Protein AF-A0A7S4N866-F1 (afdb_monomer_lite)

Secondary structure (DSSP, 8-state):
--SS-HHHHHHHTS---TT-TTS--TTEEE-SSSEEE--S-TT-S-HHHHHHTEEE---TTSEEEEEETTTTEEEEEE-----TTS------HHHHHHHHHHHHHHHHH-

Foldseek 3Di:
DPPDDPVVVVQQLDFPPPPCQPDDDCAAGHGNQWHQGDAPDPNGHDPVSSVQRKIWDQDLQQWIWIAGPPLGDIDTGRDADQDPVRDRDPPCVSSNVVSVCVVVVVVVSD

Organism: NCBI:txid72548

Sequence (110 aa):
YNVLSRQIVDASERDNTPFMADDYALYGDYGFGHFLMCFDSWEGFTPACKEARCHMDPGAFGFIPIIDRKHGYYVQVVAAEIGTTGSYPLSGIPEYLALAIKPHVDAIMA

Radius of gyration: 14.53 Å; chains: 1; bounding box: 40×33×37 Å

Structure (mmCIF, N/CA/C/O backbone):
data_AF-A0A7S4N866-F1
#
_entry.id   AF-A0A7S4N866-F1
#
loop_
_atom_site.group_PDB
_atom_site.id
_atom_site.type_symbol
_atom_site.label_atom_id
_atom_site.label_alt_id
_atom_site.label_comp_id
_atom_site.label_asym_id
_atom_site.label_entity_id
_atom_site.label_seq_id
_atom_site.pdbx_PDB_ins_code
_atom_site.Cartn_x
_atom_site.Cartn_y
_atom_site.Cartn_z
_atom_site.occupancy
_atom_site.B_iso_or_equiv
_atom_site.auth_seq_id
_atom_site.auth_comp_id
_atom_site.auth_asym_id
_atom_site.auth_atom_id
_atom_site.pdbx_PDB_model_num
ATOM 1 N N . TYR A 1 1 ? -11.040 2.630 17.717 1.00 73.19 1 TYR A N 1
ATOM 2 C CA . TYR A 1 1 ? -9.861 3.517 17.667 1.00 73.19 1 TYR A CA 1
ATOM 3 C C . TYR A 1 1 ? -9.369 3.677 19.092 1.00 73.19 1 TYR A C 1
ATOM 5 O O . TYR A 1 1 ? -10.037 4.345 19.868 1.00 73.19 1 TYR A O 1
ATOM 13 N N . ASN A 1 2 ? -8.293 2.968 19.451 1.00 85.38 2 ASN A N 1
ATOM 14 C CA . ASN A 1 2 ? -7.915 2.759 20.859 1.00 85.38 2 ASN A CA 1
ATOM 15 C C . ASN A 1 2 ? -6.649 3.527 21.269 1.00 85.38 2 ASN A C 1
ATOM 17 O O . ASN A 1 2 ? -6.422 3.718 22.455 1.00 85.38 2 ASN A O 1
ATOM 21 N N . VAL A 1 3 ? -5.839 3.954 20.293 1.00 93.94 3 VAL A N 1
ATOM 22 C CA . VAL A 1 3 ? -4.552 4.639 20.516 1.00 93.94 3 VAL A CA 1
ATOM 23 C C . VAL A 1 3 ? -4.564 6.037 19.897 1.00 93.94 3 VAL A C 1
ATOM 25 O O . VAL A 1 3 ? -4.282 7.015 20.577 1.00 93.94 3 VAL A O 1
ATOM 28 N N . LEU A 1 4 ? -4.946 6.145 18.622 1.00 94.62 4 LEU A N 1
ATOM 29 C CA . LEU A 1 4 ? -5.134 7.419 17.922 1.00 94.62 4 LEU A CA 1
ATOM 30 C C . LEU A 1 4 ? -6.618 7.679 17.685 1.00 94.62 4 LEU A C 1
ATOM 32 O O . LEU A 1 4 ? -7.397 6.735 17.532 1.00 94.62 4 LEU A O 1
ATOM 36 N N . SER A 1 5 ? -7.011 8.953 17.634 1.00 96.62 5 SER A N 1
ATOM 37 C CA . SER A 1 5 ? -8.384 9.323 17.292 1.00 96.62 5 SER A CA 1
ATOM 38 C C . SER A 1 5 ? -8.694 8.942 15.845 1.00 96.62 5 SER A C 1
ATOM 40 O O . SER A 1 5 ? -7.815 8.932 14.980 1.00 96.62 5 SER A O 1
ATOM 42 N N . ARG A 1 6 ? -9.974 8.684 15.562 1.00 94.00 6 ARG A N 1
ATOM 43 C CA . ARG A 1 6 ? -10.445 8.445 14.193 1.00 94.00 6 ARG A CA 1
ATOM 44 C C . ARG A 1 6 ? -10.008 9.552 13.239 1.00 94.00 6 ARG A C 1
ATOM 46 O O . ARG A 1 6 ? -9.539 9.265 12.152 1.00 94.00 6 ARG A O 1
ATOM 53 N N . GLN A 1 7 ? -10.121 10.805 13.675 1.00 96.12 7 GLN A N 1
ATOM 54 C CA . GLN A 1 7 ? -9.757 11.965 12.871 1.00 96.12 7 GLN A CA 1
ATOM 55 C C . GLN A 1 7 ? -8.279 11.960 12.463 1.00 96.12 7 GLN A C 1
ATOM 57 O O . GLN A 1 7 ? -7.980 12.340 11.338 1.00 96.12 7 GLN A O 1
ATOM 62 N N . ILE A 1 8 ? -7.370 11.541 13.351 1.00 95.38 8 ILE A N 1
ATOM 63 C CA . ILE A 1 8 ? -5.935 11.470 13.042 1.00 95.38 8 ILE A CA 1
ATOM 64 C C . ILE A 1 8 ? -5.669 10.371 12.014 1.00 95.38 8 ILE A C 1
ATOM 66 O O . ILE A 1 8 ? -4.993 10.626 11.024 1.00 95.38 8 ILE A O 1
ATOM 70 N N . VAL A 1 9 ? -6.237 9.181 12.215 1.00 93.31 9 VAL A N 1
ATOM 71 C CA . VAL A 1 9 ? -6.042 8.055 11.288 1.00 93.31 9 VAL A CA 1
ATOM 72 C C . VAL A 1 9 ? -6.641 8.369 9.914 1.00 93.31 9 VAL A C 1
ATOM 74 O O . VAL A 1 9 ? -5.970 8.257 8.894 1.00 93.31 9 VAL A O 1
ATOM 77 N N . ASP A 1 10 ? -7.877 8.864 9.882 1.00 92.88 10 ASP A N 1
ATOM 78 C CA . ASP A 1 10 ? -8.554 9.232 8.637 1.00 92.88 10 ASP A CA 1
ATOM 79 C C . ASP A 1 10 ? -7.851 10.423 7.937 1.00 92.88 10 ASP A C 1
ATOM 81 O O . ASP A 1 10 ? -8.028 10.631 6.738 1.00 92.88 10 ASP A O 1
ATOM 85 N N . ALA A 1 11 ? -7.059 11.229 8.661 1.00 93.44 11 ALA A N 1
ATOM 86 C CA . ALA A 1 11 ? -6.207 12.264 8.076 1.00 93.44 11 ALA A CA 1
ATOM 87 C C . ALA A 1 11 ? -4.888 11.701 7.528 1.00 93.44 11 ALA A C 1
ATOM 89 O O . ALA A 1 11 ? -4.460 12.147 6.465 1.00 93.44 11 ALA A O 1
ATOM 90 N N . SER A 1 12 ? -4.271 10.724 8.204 1.00 92.62 12 SER A N 1
ATOM 91 C CA . SER A 1 12 ? -3.045 10.080 7.717 1.00 92.62 12 SER A CA 1
ATOM 92 C C . SER A 1 12 ? -3.257 9.292 6.427 1.00 92.62 12 SER A C 1
ATOM 94 O O . SER A 1 12 ? -2.329 9.155 5.647 1.00 92.62 12 SER A O 1
ATOM 96 N N . GLU A 1 13 ? -4.472 8.807 6.182 1.00 91.81 13 GLU A N 1
ATOM 97 C CA . GLU A 1 13 ? -4.819 7.995 5.006 1.00 91.81 13 GLU A CA 1
ATOM 98 C C . GLU A 1 13 ? -5.309 8.828 3.813 1.00 91.81 13 GLU A C 1
ATOM 100 O O . GLU A 1 13 ? -5.801 8.290 2.822 1.00 91.81 13 GLU A O 1
ATOM 105 N N . ARG A 1 14 ? -5.235 10.158 3.906 1.00 90.62 14 ARG A N 1
ATOM 106 C CA . ARG A 1 14 ? -5.523 11.017 2.758 1.00 90.62 14 ARG A CA 1
ATOM 107 C C . ARG A 1 14 ? -4.377 10.915 1.771 1.00 90.62 14 ARG A C 1
ATOM 109 O O . ARG A 1 14 ? -3.221 10.994 2.173 1.00 90.62 14 ARG A O 1
ATOM 116 N N . ASP A 1 15 ? -4.726 10.811 0.500 1.00 88.31 15 ASP A N 1
ATOM 117 C CA . ASP A 1 15 ? -3.782 10.996 -0.591 1.00 88.31 15 ASP A CA 1
ATOM 118 C C . ASP A 1 15 ? -3.150 12.399 -0.483 1.00 88.31 15 ASP 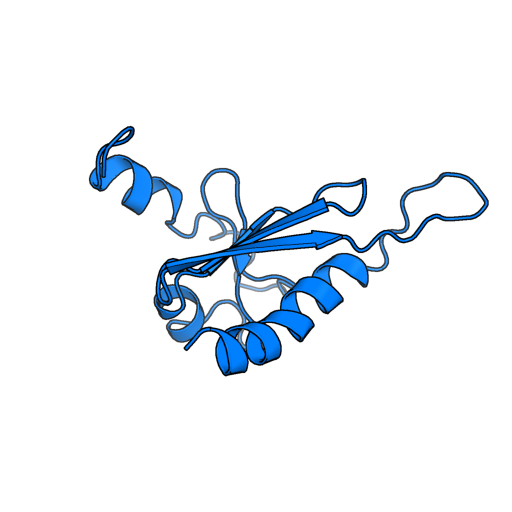A C 1
ATOM 120 O O . ASP A 1 15 ? -3.846 13.419 -0.415 1.00 88.31 15 ASP A O 1
ATOM 124 N N . ASN A 1 16 ? -1.824 12.411 -0.361 1.00 85.88 16 ASN A N 1
ATOM 125 C CA . ASN A 1 16 ? -0.957 13.583 -0.314 1.00 85.88 16 ASN A CA 1
ATOM 126 C C . ASN A 1 16 ? 0.080 13.542 -1.453 1.00 85.88 16 ASN A C 1
ATOM 128 O O . ASN A 1 16 ? 1.141 14.161 -1.350 1.00 85.88 16 ASN A O 1
ATOM 132 N N . THR A 1 17 ? -0.248 12.871 -2.560 1.00 77.25 17 THR A N 1
ATOM 133 C CA . THR A 1 17 ? 0.519 12.823 -3.815 1.00 77.25 17 THR A CA 1
ATOM 134 C C . THR A 1 17 ? -0.076 13.673 -4.952 1.00 77.25 17 THR A C 1
ATOM 136 O O . THR A 1 17 ? -0.016 13.267 -6.110 1.00 77.25 17 THR A O 1
ATOM 139 N N . PRO A 1 18 ? -0.551 14.919 -4.722 1.00 60.62 18 PRO A N 1
ATOM 140 C CA . PRO A 1 18 ? -1.136 15.736 -5.791 1.00 60.62 18 PRO A CA 1
ATOM 141 C C . PRO A 1 18 ? -0.120 16.177 -6.865 1.00 60.62 18 PRO A C 1
ATOM 143 O O . PRO A 1 18 ? -0.500 16.838 -7.826 1.00 60.62 18 PRO A O 1
ATOM 146 N N . PHE A 1 19 ? 1.168 15.859 -6.700 1.00 56.69 19 PHE A N 1
ATOM 147 C CA . PHE A 1 19 ? 2.262 16.263 -7.590 1.00 56.69 19 PHE A CA 1
ATOM 148 C C . PHE A 1 19 ? 2.624 15.205 -8.645 1.00 56.69 19 PHE A C 1
ATOM 150 O O . PHE A 1 19 ? 3.449 15.497 -9.503 1.00 56.69 19 PHE A O 1
ATOM 157 N N . MET A 1 20 ? 2.048 13.997 -8.572 1.00 59.78 20 MET A N 1
ATOM 158 C CA . MET A 1 20 ? 2.308 12.893 -9.514 1.00 59.78 20 MET A CA 1
ATOM 159 C C . MET A 1 20 ? 1.074 12.525 -10.353 1.00 59.78 20 MET A C 1
ATOM 161 O O . MET A 1 20 ? 1.010 11.434 -10.901 1.00 59.78 20 MET A O 1
ATOM 165 N N . ALA A 1 21 ? 0.095 13.429 -10.477 1.00 57.56 21 ALA A N 1
ATOM 166 C CA . ALA A 1 21 ? -1.155 13.164 -11.199 1.00 57.56 21 ALA A CA 1
ATOM 167 C C . ALA A 1 21 ? -0.963 12.833 -12.695 1.00 57.56 21 ALA A C 1
ATOM 169 O O . ALA A 1 21 ? -1.823 12.184 -13.285 1.00 57.56 21 ALA A O 1
ATOM 170 N N . ASP A 1 22 ? 0.153 13.269 -13.288 1.00 56.22 22 ASP A N 1
ATOM 171 C CA . ASP A 1 22 ? 0.480 13.056 -14.703 1.00 56.22 22 ASP A CA 1
ATOM 172 C C . ASP A 1 22 ? 1.404 11.841 -14.942 1.00 56.22 22 ASP A C 1
ATOM 174 O O . ASP A 1 22 ? 1.645 11.484 -16.096 1.00 56.22 22 ASP A O 1
ATOM 178 N N . ASP A 1 23 ? 1.913 11.199 -13.881 1.00 55.12 23 ASP A N 1
ATOM 179 C CA . ASP A 1 23 ? 2.899 10.117 -13.964 1.00 55.12 23 ASP A CA 1
ATOM 180 C C . ASP A 1 23 ? 2.367 8.788 -13.407 1.00 55.12 23 ASP A C 1
ATOM 182 O O . ASP A 1 23 ? 1.548 8.719 -12.492 1.00 55.12 23 ASP A O 1
ATOM 186 N N . TYR A 1 24 ? 2.873 7.691 -13.969 1.00 54.22 24 TYR A N 1
ATOM 187 C CA . TYR A 1 24 ? 2.544 6.336 -13.541 1.00 54.22 24 TYR A CA 1
ATOM 188 C C . TYR A 1 24 ? 3.060 6.056 -12.120 1.00 54.22 24 TYR A C 1
ATOM 190 O O . TYR A 1 24 ? 4.267 5.958 -11.891 1.00 54.22 24 TYR A O 1
ATOM 198 N N . ALA A 1 25 ? 2.144 5.854 -11.171 1.00 61.91 25 ALA A N 1
ATOM 199 C CA . ALA A 1 25 ? 2.465 5.384 -9.829 1.00 61.91 25 ALA A CA 1
ATOM 200 C C . ALA A 1 25 ? 2.321 3.853 -9.761 1.00 61.91 25 ALA A C 1
ATOM 202 O O . ALA A 1 25 ? 1.225 3.327 -9.577 1.00 61.91 25 ALA A O 1
ATOM 203 N N . LEU A 1 26 ? 3.444 3.135 -9.886 1.00 60.19 26 LEU A N 1
ATOM 204 C CA . LEU A 1 26 ? 3.530 1.660 -9.910 1.00 60.19 26 LEU A CA 1
ATOM 205 C C . LEU A 1 26 ? 2.841 0.971 -8.706 1.00 60.19 26 LEU A C 1
ATOM 207 O O . LEU A 1 26 ? 2.484 -0.201 -8.785 1.00 60.19 26 LEU A O 1
ATOM 211 N N . TYR A 1 27 ? 2.641 1.697 -7.602 1.00 71.81 27 TYR A N 1
ATOM 212 C CA . TYR A 1 27 ? 2.225 1.168 -6.299 1.00 71.81 27 TYR A CA 1
ATOM 213 C C . TYR A 1 27 ? 0.965 1.822 -5.710 1.00 71.81 27 TYR A C 1
ATOM 215 O O . TYR A 1 27 ? 0.474 1.391 -4.663 1.00 71.81 27 TYR A O 1
ATOM 223 N N . GLY A 1 28 ? 0.438 2.843 -6.388 1.00 80.44 28 GLY A N 1
ATOM 224 C CA . GLY A 1 28 ? -0.571 3.758 -5.863 1.00 80.44 28 GLY A CA 1
ATOM 225 C C . GLY A 1 28 ? 0.022 5.022 -5.238 1.00 80.44 28 GLY A C 1
ATOM 226 O O . GLY A 1 28 ? 1.190 5.354 -5.444 1.00 80.44 28 GLY A O 1
ATOM 227 N N . ASP A 1 29 ? -0.818 5.722 -4.485 1.00 88.06 29 ASP A N 1
ATOM 228 C CA . ASP A 1 29 ? -0.546 7.059 -3.957 1.00 88.06 29 ASP A CA 1
ATOM 229 C C . ASP A 1 29 ? 0.143 7.014 -2.592 1.00 88.06 29 ASP A C 1
ATOM 231 O O . ASP A 1 29 ? 0.368 5.947 -2.018 1.00 88.06 29 ASP A O 1
ATOM 235 N N . TYR A 1 30 ? 0.490 8.176 -2.043 1.00 88.19 30 TYR A N 1
ATOM 236 C CA . TYR A 1 30 ? 1.150 8.273 -0.744 1.00 88.19 30 TYR A CA 1
ATOM 237 C C . TYR A 1 30 ? 0.309 9.056 0.263 1.00 88.19 30 TYR A C 1
ATOM 239 O O . TYR A 1 30 ? -0.137 10.175 0.008 1.00 88.19 30 TYR A O 1
ATOM 247 N N . GLY A 1 31 ? 0.113 8.460 1.437 1.00 91.19 31 GLY A N 1
ATOM 248 C CA . GLY A 1 31 ? -0.475 9.111 2.599 1.00 91.19 31 GLY A CA 1
ATOM 249 C C . GLY A 1 31 ? 0.583 9.716 3.519 1.00 91.19 31 GLY A C 1
ATOM 250 O O . GLY A 1 31 ? 1.700 10.044 3.126 1.00 91.19 31 GLY A O 1
ATOM 251 N N . PHE A 1 32 ? 0.254 9.851 4.798 1.00 92.75 32 PHE A N 1
ATOM 252 C CA . PHE A 1 32 ? 1.234 10.212 5.816 1.00 92.75 32 PHE A CA 1
ATOM 253 C C . PHE A 1 32 ? 2.038 8.970 6.228 1.00 92.75 32 PHE A C 1
ATOM 255 O O . PHE A 1 32 ? 1.621 8.209 7.105 1.00 92.75 32 PHE A O 1
ATOM 262 N N . GLY A 1 33 ? 3.188 8.773 5.577 1.00 90.19 33 GLY A N 1
ATOM 263 C CA . GLY A 1 33 ? 4.173 7.745 5.935 1.00 90.19 33 GLY A CA 1
ATOM 264 C C . GLY A 1 33 ? 3.795 6.317 5.536 1.00 90.19 33 GLY A C 1
ATOM 265 O O . GLY A 1 33 ? 4.223 5.385 6.203 1.00 90.19 33 GLY A O 1
ATOM 266 N N . HIS A 1 34 ? 2.949 6.144 4.520 1.00 91.81 34 HIS A N 1
ATOM 267 C CA . HIS A 1 34 ? 2.599 4.840 3.953 1.00 91.81 34 HIS A CA 1
ATOM 268 C C . HIS A 1 34 ? 2.018 5.012 2.546 1.00 91.81 34 HIS A C 1
ATOM 270 O O . HIS A 1 34 ? 1.422 6.049 2.241 1.00 91.81 34 HIS A O 1
ATOM 276 N N . PHE A 1 35 ? 2.134 3.981 1.712 1.00 90.69 35 PHE A N 1
ATOM 277 C CA . PHE A 1 35 ? 1.479 3.936 0.409 1.00 90.69 35 PHE A CA 1
ATOM 278 C C . PHE A 1 35 ? 0.004 3.568 0.555 1.00 90.69 35 PHE A C 1
ATOM 280 O O . PHE A 1 35 ? -0.360 2.663 1.311 1.00 90.69 35 PHE A O 1
ATOM 287 N N . LEU A 1 36 ? -0.837 4.263 -0.201 1.00 90.88 36 LEU A N 1
ATOM 288 C CA . LEU A 1 36 ? -2.221 3.912 -0.470 1.00 90.88 36 LEU A CA 1
ATOM 289 C C . LEU A 1 36 ? -2.221 2.964 -1.662 1.00 90.88 36 LEU A C 1
ATOM 291 O O . LEU A 1 36 ? -2.026 3.360 -2.809 1.00 90.88 36 LEU A O 1
ATOM 295 N N . MET A 1 37 ? -2.405 1.687 -1.367 1.00 89.00 37 MET A N 1
ATOM 296 C CA . MET A 1 37 ? -2.186 0.622 -2.324 1.00 89.00 37 MET A CA 1
ATOM 297 C C . MET A 1 37 ? -3.275 0.625 -3.400 1.00 89.00 37 MET A C 1
ATOM 299 O O . MET A 1 37 ? -4.471 0.625 -3.097 1.00 89.00 37 MET A O 1
ATOM 303 N N . CYS A 1 38 ? -2.858 0.585 -4.662 1.00 81.81 38 CYS A N 1
ATOM 304 C CA . CYS A 1 38 ? -3.750 0.513 -5.813 1.00 81.81 38 CYS A CA 1
ATOM 305 C C . CYS A 1 38 ? -3.232 -0.562 -6.765 1.00 81.81 38 CYS A C 1
ATOM 307 O O . CYS A 1 38 ? -2.082 -0.514 -7.194 1.00 81.81 38 CYS A O 1
ATOM 309 N N . PHE A 1 39 ? -4.057 -1.570 -7.044 1.00 69.31 39 PHE A N 1
ATOM 310 C CA . PHE A 1 39 ? -3.660 -2.676 -7.907 1.00 69.31 39 PHE A CA 1
ATOM 311 C C . PHE A 1 39 ? -3.790 -2.273 -9.376 1.00 69.31 39 PHE A C 1
ATOM 313 O O . PHE A 1 39 ? -4.885 -1.905 -9.794 1.00 69.31 39 PHE A O 1
ATOM 320 N N . ASP A 1 40 ? -2.687 -2.378 -10.123 1.00 59.62 40 ASP A N 1
ATOM 321 C CA . ASP A 1 40 ? -2.630 -2.387 -11.595 1.00 59.62 40 ASP A CA 1
ATOM 322 C C . ASP A 1 40 ? -3.574 -1.390 -12.287 1.00 59.62 40 ASP A C 1
ATOM 324 O O . ASP A 1 40 ? -4.339 -1.720 -13.196 1.00 59.62 40 ASP A O 1
ATOM 328 N N . SER A 1 41 ? -3.559 -0.146 -11.818 1.00 56.09 41 SER A N 1
ATOM 329 C CA . SER A 1 41 ? -4.349 0.901 -12.439 1.00 56.09 41 SER A CA 1
ATOM 330 C C . SER A 1 41 ? -3.489 1.659 -13.439 1.00 56.09 41 SER A C 1
ATOM 332 O O . SER A 1 41 ? -2.741 2.571 -13.088 1.00 56.09 41 SER A O 1
ATOM 334 N N . TRP A 1 42 ? -3.632 1.312 -14.717 1.00 62.59 42 TRP A N 1
ATOM 335 C CA . TRP A 1 42 ? -3.165 2.156 -15.823 1.00 62.59 42 TRP A CA 1
ATOM 336 C C . TRP A 1 42 ? -3.839 3.545 -15.819 1.00 62.59 42 TRP A C 1
ATOM 338 O O . TRP A 1 42 ? -3.354 4.462 -16.476 1.00 62.59 42 TRP A O 1
ATOM 348 N N . GLU A 1 43 ? -4.929 3.704 -15.060 1.00 68.56 43 GLU A N 1
ATOM 349 C CA . GLU A 1 43 ? -5.675 4.948 -14.840 1.00 68.56 43 GLU A CA 1
ATOM 350 C C . GLU A 1 43 ? -5.155 5.764 -13.635 1.00 68.56 43 GLU A C 1
ATOM 352 O O . GLU A 1 43 ? -5.752 6.781 -13.284 1.00 68.56 43 GLU A O 1
ATOM 357 N N . GLY A 1 44 ? -4.076 5.330 -12.968 1.00 73.94 44 GLY A N 1
ATOM 358 C CA . GLY A 1 44 ? -3.573 5.967 -11.744 1.00 73.94 44 GLY A CA 1
ATOM 359 C C . GLY A 1 44 ? -4.427 5.657 -10.507 1.00 73.94 44 GLY A C 1
ATOM 360 O O . GLY A 1 44 ? -5.166 4.675 -10.472 1.00 73.94 44 GLY A O 1
ATOM 361 N N . PHE A 1 45 ? -4.342 6.447 -9.440 1.00 80.69 45 PHE A N 1
ATOM 362 C CA . PHE A 1 45 ? -5.078 6.147 -8.208 1.00 80.69 45 PHE A CA 1
ATOM 363 C C . PHE A 1 45 ? -6.586 6.421 -8.342 1.00 80.69 45 PHE A C 1
ATOM 365 O O . PHE A 1 45 ? -7.057 7.559 -8.326 1.00 80.69 45 PHE A O 1
ATOM 372 N N . THR A 1 46 ? -7.377 5.355 -8.470 1.00 82.12 46 THR A N 1
ATOM 373 C CA . THR A 1 46 ? -8.822 5.461 -8.723 1.00 82.12 46 THR A CA 1
ATOM 374 C C . THR A 1 46 ? -9.645 5.588 -7.433 1.00 82.12 46 THR A C 1
ATOM 376 O O . THR A 1 46 ? -9.194 5.218 -6.340 1.00 82.12 46 THR A O 1
ATOM 379 N N . PRO A 1 47 ? -10.923 6.012 -7.525 1.00 85.44 47 PRO A N 1
ATOM 380 C CA . PRO A 1 47 ? -11.852 5.936 -6.398 1.00 85.44 47 PRO A CA 1
ATOM 381 C C . PRO A 1 47 ? -11.977 4.529 -5.792 1.00 85.44 47 PRO A C 1
ATOM 383 O O . PRO A 1 47 ? -12.154 4.410 -4.579 1.00 85.44 47 PRO A O 1
ATOM 386 N N . ALA A 1 48 ? -11.837 3.473 -6.603 1.00 85.50 48 ALA A N 1
ATOM 387 C CA . ALA A 1 48 ? -11.860 2.092 -6.126 1.00 85.50 48 ALA A CA 1
ATOM 388 C C . ALA A 1 48 ? -10.657 1.781 -5.221 1.00 85.50 48 ALA A C 1
ATOM 390 O O . ALA A 1 48 ? -10.815 1.113 -4.201 1.00 85.50 48 ALA A O 1
ATOM 391 N N . CYS A 1 49 ? -9.478 2.326 -5.532 1.00 85.50 49 CYS A N 1
ATOM 392 C CA . CYS A 1 49 ? -8.288 2.186 -4.691 1.00 85.50 49 CYS A CA 1
ATOM 393 C C . CYS A 1 49 ? -8.461 2.890 -3.341 1.00 85.50 49 CYS A C 1
ATOM 395 O O . CYS A 1 49 ? -8.186 2.314 -2.287 1.00 85.50 49 CYS A O 1
ATOM 397 N N . LYS A 1 50 ? -9.058 4.086 -3.342 1.00 87.56 50 LYS A N 1
ATOM 398 C CA . LYS A 1 50 ? -9.438 4.776 -2.102 1.00 87.56 50 LYS A CA 1
ATOM 399 C C . LYS A 1 50 ? -10.450 3.981 -1.270 1.00 87.56 50 LYS A C 1
ATOM 401 O O . LYS A 1 50 ? -10.366 3.955 -0.042 1.00 87.56 50 LYS A O 1
ATOM 406 N N . GLU A 1 51 ? -11.424 3.348 -1.919 1.00 89.38 51 GLU A N 1
ATOM 407 C CA . GLU A 1 51 ? -12.432 2.525 -1.246 1.00 89.38 51 GLU A CA 1
ATOM 408 C C . GLU A 1 51 ? -11.859 1.206 -0.709 1.00 89.38 51 GLU A C 1
ATOM 410 O O . GLU A 1 51 ? -12.317 0.717 0.327 1.00 89.38 51 GLU A O 1
ATOM 415 N N . ALA A 1 52 ? -10.842 0.648 -1.370 1.00 88.88 52 ALA A N 1
ATOM 416 C CA . ALA A 1 52 ? -10.178 -0.575 -0.937 1.00 88.88 52 ALA A CA 1
ATOM 417 C C . ALA A 1 52 ? -9.525 -0.429 0.446 1.00 88.88 52 ALA A C 1
ATOM 419 O O . ALA A 1 52 ? -9.440 -1.419 1.167 1.00 88.88 52 ALA A O 1
ATOM 420 N N . ARG A 1 53 ? -9.119 0.793 0.840 1.00 92.00 53 ARG A N 1
ATOM 421 C CA . ARG A 1 53 ? -8.482 1.094 2.141 1.00 92.00 53 ARG A CA 1
ATOM 422 C C . ARG A 1 53 ? -7.366 0.104 2.473 1.00 92.00 53 ARG A C 1
ATOM 424 O O . ARG A 1 53 ? -7.308 -0.467 3.569 1.00 92.00 53 ARG A O 1
ATOM 431 N N . CYS A 1 54 ? -6.533 -0.136 1.470 1.00 93.06 54 CYS A N 1
ATOM 432 C CA . CYS A 1 54 ? -5.374 -0.985 1.595 1.00 93.06 54 CYS A CA 1
ATOM 433 C C . CYS A 1 54 ? -4.118 -0.121 1.611 1.00 93.06 54 CYS A C 1
ATOM 435 O O . CYS A 1 54 ? -3.985 0.820 0.831 1.00 93.06 54 CYS A O 1
ATOM 437 N N . HIS A 1 55 ? -3.227 -0.429 2.541 1.00 94.19 55 HIS A N 1
ATOM 438 C CA . HIS A 1 55 ? -2.037 0.350 2.835 1.00 94.19 55 HIS A CA 1
ATOM 439 C C . HIS A 1 55 ? -0.835 -0.579 2.783 1.00 94.19 55 HIS A C 1
ATOM 441 O O . HIS A 1 55 ? -0.929 -1.709 3.267 1.00 94.19 55 HIS A O 1
ATOM 447 N N . MET A 1 56 ? 0.288 -0.107 2.253 1.00 93.00 56 MET A N 1
ATOM 448 C CA . MET A 1 56 ? 1.548 -0.845 2.307 1.00 93.00 56 MET A CA 1
ATOM 449 C C . MET A 1 56 ? 2.744 0.076 2.525 1.00 93.00 56 MET A C 1
ATOM 451 O O . MET A 1 56 ? 2.652 1.277 2.283 1.00 93.00 56 MET A O 1
ATOM 455 N N . ASP A 1 57 ? 3.863 -0.475 2.984 1.00 92.12 57 ASP A N 1
ATOM 456 C CA . ASP A 1 57 ? 5.097 0.296 3.167 1.00 92.12 57 ASP A CA 1
ATOM 457 C C . ASP A 1 57 ? 6.335 -0.555 2.841 1.00 92.12 57 ASP A C 1
ATOM 459 O O . ASP A 1 57 ? 6.865 -1.238 3.718 1.00 92.12 57 ASP A O 1
ATOM 463 N N . PRO A 1 58 ? 6.766 -0.617 1.569 1.00 88.44 58 PRO A N 1
ATOM 464 C CA . PRO A 1 58 ? 7.888 -1.449 1.176 1.00 88.44 58 PRO A CA 1
ATOM 465 C C . PRO A 1 58 ? 9.209 -0.914 1.732 1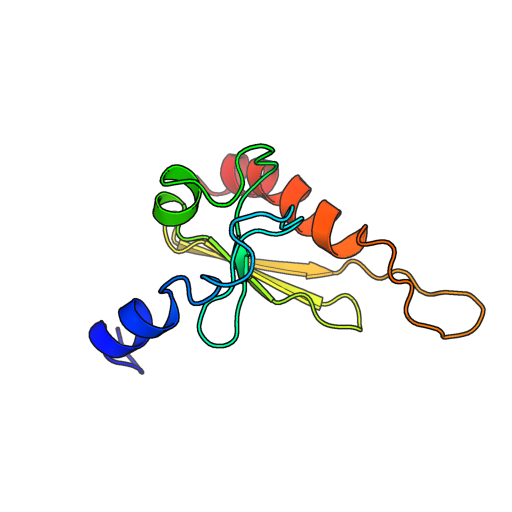.00 88.44 58 PRO A C 1
ATOM 467 O O . PRO A 1 58 ? 9.645 0.195 1.428 1.00 88.44 58 PRO A O 1
ATOM 470 N N . GLY A 1 59 ? 9.873 -1.733 2.545 1.00 86.38 59 GLY A N 1
ATOM 471 C CA . GLY A 1 59 ? 11.193 -1.433 3.082 1.00 86.38 59 GLY A CA 1
ATOM 472 C C . GLY A 1 59 ? 12.324 -1.917 2.175 1.00 86.38 59 GLY A C 1
ATOM 473 O O . GLY A 1 59 ? 12.246 -2.990 1.578 1.00 86.38 59 GLY A O 1
ATOM 474 N N . ALA A 1 60 ? 13.452 -1.200 2.199 1.00 82.00 60 ALA A N 1
ATOM 475 C CA . ALA A 1 60 ? 14.667 -1.493 1.422 1.00 82.00 60 ALA A CA 1
ATOM 476 C C . ALA A 1 60 ? 15.325 -2.868 1.693 1.00 82.00 60 ALA A C 1
ATOM 478 O O . ALA A 1 60 ? 16.337 -3.213 1.091 1.00 82.00 60 ALA A O 1
ATOM 479 N N . PHE A 1 61 ? 14.789 -3.661 2.619 1.00 84.38 61 PHE A N 1
ATOM 480 C CA . PHE A 1 61 ? 15.274 -5.008 2.928 1.00 84.38 61 PHE A CA 1
ATOM 481 C C . PHE A 1 61 ? 14.213 -6.086 2.677 1.00 84.38 61 PHE A C 1
ATOM 483 O O . PHE A 1 61 ? 14.327 -7.197 3.188 1.00 84.38 61 PHE A O 1
ATOM 490 N N . GLY A 1 62 ? 13.179 -5.762 1.895 1.00 86.75 62 GLY A N 1
ATOM 491 C CA . GLY A 1 62 ? 12.180 -6.720 1.429 1.00 86.75 62 GLY A CA 1
ATOM 492 C C . GLY A 1 62 ? 11.057 -7.031 2.414 1.00 86.75 62 GLY A C 1
ATOM 493 O O . GLY A 1 62 ? 10.279 -7.955 2.187 1.00 86.75 62 GLY A O 1
ATOM 494 N N . PHE A 1 63 ? 10.956 -6.274 3.507 1.00 91.69 63 PHE A N 1
ATOM 495 C CA . PHE A 1 63 ? 9.816 -6.335 4.416 1.00 91.69 63 PHE A CA 1
ATOM 496 C C . PHE A 1 63 ? 8.761 -5.341 3.946 1.00 91.69 63 PHE A C 1
ATOM 498 O O . PHE A 1 63 ? 8.992 -4.136 3.970 1.00 91.69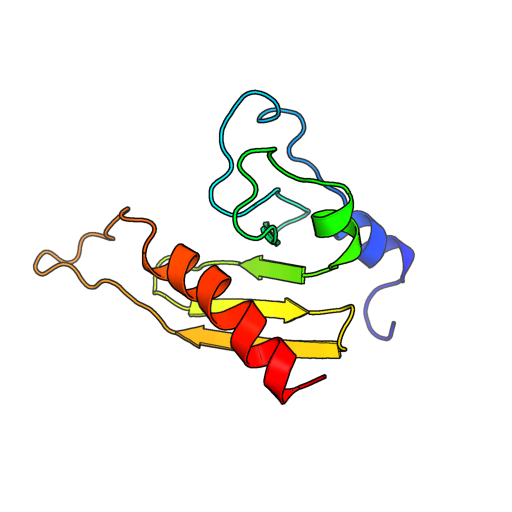 63 PHE A O 1
ATOM 505 N N . ILE A 1 64 ? 7.611 -5.859 3.530 1.00 93.69 64 ILE A N 1
ATOM 506 C CA . ILE A 1 64 ? 6.497 -5.083 2.994 1.00 93.69 64 ILE A CA 1
ATOM 507 C C . ILE A 1 64 ? 5.245 -5.392 3.836 1.00 93.69 64 ILE A C 1
ATOM 509 O O . ILE A 1 64 ? 4.520 -6.350 3.542 1.00 93.69 64 ILE A O 1
ATOM 513 N N . PRO A 1 65 ? 5.023 -4.682 4.959 1.00 96.19 65 PRO A N 1
ATOM 514 C CA . PRO A 1 65 ? 3.759 -4.732 5.683 1.00 96.19 65 PRO A CA 1
ATOM 515 C C . PRO A 1 65 ? 2.608 -4.266 4.792 1.00 96.19 65 PRO A C 1
ATOM 517 O O . PRO A 1 65 ? 2.720 -3.256 4.100 1.00 96.19 65 PRO A O 1
ATOM 520 N N . ILE A 1 66 ? 1.489 -4.982 4.860 1.00 95.06 66 ILE A N 1
ATOM 521 C CA . ILE A 1 66 ? 0.227 -4.649 4.207 1.00 95.06 66 ILE A CA 1
ATOM 522 C C . ILE A 1 66 ? -0.873 -4.657 5.264 1.00 95.06 66 ILE A C 1
ATOM 524 O O . ILE A 1 66 ? -1.030 -5.624 6.012 1.00 95.06 66 ILE A O 1
ATOM 528 N N . ILE A 1 67 ? -1.661 -3.588 5.305 1.00 95.44 67 ILE A N 1
ATOM 529 C CA . ILE A 1 67 ? -2.871 -3.490 6.120 1.00 95.44 67 ILE A CA 1
ATOM 530 C C . ILE A 1 67 ? -4.057 -3.362 5.175 1.00 95.44 67 ILE A C 1
ATOM 532 O O . ILE A 1 67 ? -4.133 -2.417 4.392 1.00 95.44 67 ILE A O 1
ATOM 536 N N . ASP A 1 68 ? -5.014 -4.278 5.282 1.00 94.31 68 ASP A N 1
ATOM 537 C CA . ASP A 1 68 ? -6.325 -4.125 4.662 1.00 94.31 68 ASP A CA 1
ATOM 538 C C . ASP A 1 68 ? -7.345 -3.762 5.741 1.00 94.31 68 ASP A C 1
ATOM 540 O O . ASP A 1 68 ? -7.741 -4.586 6.571 1.00 94.31 68 ASP A O 1
ATOM 544 N N . ARG A 1 69 ? -7.787 -2.504 5.732 1.00 92.31 69 ARG A N 1
ATOM 545 C CA . ARG A 1 69 ? -8.776 -2.017 6.697 1.00 92.31 69 ARG A CA 1
ATOM 546 C C . ARG A 1 69 ? -10.210 -2.367 6.317 1.00 92.31 69 ARG A C 1
ATOM 548 O O . ARG A 1 69 ? -11.079 -2.297 7.187 1.00 92.31 69 ARG A O 1
ATOM 555 N N . LYS A 1 70 ? -10.476 -2.680 5.048 1.00 91.88 70 LYS A N 1
ATOM 556 C CA . LYS A 1 70 ? -11.802 -3.069 4.558 1.00 91.88 70 LYS A CA 1
ATOM 557 C C . LYS A 1 70 ? -12.142 -4.487 5.012 1.00 91.88 70 LYS A C 1
ATOM 559 O O . LYS A 1 70 ? -13.239 -4.702 5.517 1.00 91.88 70 LYS A O 1
ATOM 564 N N . HIS A 1 71 ? -11.189 -5.406 4.896 1.00 92.38 71 HIS A N 1
ATOM 565 C CA . HIS A 1 71 ? -11.322 -6.808 5.294 1.00 92.38 71 HIS A CA 1
ATOM 566 C C . HIS A 1 71 ? -10.774 -7.093 6.702 1.00 92.38 71 HIS A C 1
ATOM 568 O O . HIS A 1 71 ? -11.079 -8.127 7.285 1.00 92.38 71 HIS A O 1
ATOM 574 N N . GLY A 1 72 ? -10.022 -6.162 7.297 1.00 94.06 72 GLY A N 1
ATOM 575 C CA . GLY A 1 72 ? -9.650 -6.212 8.712 1.00 94.06 72 GLY A CA 1
ATOM 576 C C . GLY A 1 72 ? -8.471 -7.131 9.027 1.00 94.06 72 GLY A C 1
ATOM 577 O O . GLY A 1 72 ? -8.467 -7.765 10.082 1.00 94.06 72 GLY A O 1
ATOM 578 N N . TYR A 1 73 ? -7.467 -7.192 8.151 1.00 94.88 73 TYR A N 1
ATOM 579 C CA . TYR A 1 73 ? -6.285 -8.030 8.351 1.00 94.88 73 TYR A CA 1
ATOM 580 C C . TYR A 1 73 ? -4.964 -7.288 8.119 1.00 94.88 73 TYR A C 1
ATOM 582 O O . TYR A 1 73 ? -4.901 -6.214 7.517 1.00 94.88 73 TYR A O 1
ATOM 590 N N . TYR A 1 74 ? -3.892 -7.916 8.601 1.00 95.50 74 TYR A N 1
ATOM 591 C CA . TYR A 1 74 ? -2.505 -7.541 8.360 1.00 95.50 74 TYR A CA 1
ATOM 592 C C . TYR A 1 74 ? -1.763 -8.714 7.721 1.00 95.50 74 TYR A C 1
ATOM 594 O O . TYR A 1 74 ? -1.911 -9.852 8.171 1.00 95.50 74 TYR A O 1
ATOM 602 N N . VAL A 1 75 ? -0.934 -8.433 6.720 1.00 95.31 75 VAL A N 1
ATOM 603 C CA . VAL A 1 75 ? -0.009 -9.400 6.122 1.00 95.31 75 VAL A CA 1
ATOM 604 C C . VAL A 1 75 ? 1.381 -8.788 6.048 1.00 95.31 75 VAL A C 1
ATOM 606 O O . VAL A 1 75 ? 1.547 -7.634 5.677 1.00 95.31 75 VAL A O 1
ATOM 609 N N . GLN A 1 76 ? 2.395 -9.584 6.376 1.00 95.81 76 GLN A N 1
ATOM 610 C CA . GLN A 1 76 ? 3.789 -9.252 6.115 1.00 95.81 76 GLN A CA 1
ATOM 611 C C . GLN A 1 76 ? 4.237 -10.015 4.872 1.00 95.81 76 GLN A C 1
ATOM 613 O O . GLN A 1 76 ? 4.411 -11.233 4.931 1.00 95.81 76 GLN A O 1
ATOM 618 N N . VAL A 1 77 ? 4.460 -9.311 3.766 1.00 93.81 77 VAL A N 1
ATOM 619 C CA . VAL A 1 77 ? 5.149 -9.898 2.613 1.00 93.81 77 VAL A CA 1
ATOM 620 C C . VAL A 1 77 ? 6.649 -9.773 2.851 1.00 93.81 77 VAL A C 1
ATOM 622 O O . VAL A 1 77 ? 7.133 -8.732 3.308 1.00 93.81 77 VAL A O 1
ATOM 625 N N . VAL A 1 78 ? 7.375 -10.862 2.601 1.00 93.38 78 VAL A N 1
ATOM 626 C CA . VAL A 1 78 ? 8.837 -10.900 2.659 1.00 93.38 78 VAL A CA 1
ATOM 627 C C . VAL A 1 78 ? 9.337 -11.329 1.292 1.00 93.38 78 VAL A C 1
ATOM 629 O O . VAL A 1 78 ? 9.300 -12.509 0.947 1.00 93.38 78 VAL A O 1
ATOM 632 N N . ALA A 1 79 ?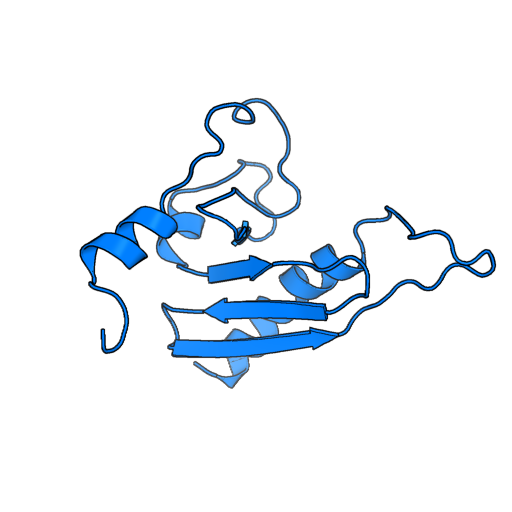 9.766 -10.353 0.505 1.00 89.50 79 ALA A N 1
ATOM 633 C CA . ALA A 1 79 ? 10.322 -10.552 -0.821 1.00 89.50 79 ALA A CA 1
ATOM 634 C C . ALA A 1 79 ? 11.527 -9.627 -0.951 1.00 89.50 79 ALA A C 1
ATOM 636 O O . ALA A 1 79 ? 11.393 -8.417 -0.827 1.00 89.50 79 ALA A O 1
ATOM 637 N N . ALA A 1 80 ? 12.712 -10.190 -1.153 1.00 85.12 80 ALA A N 1
ATOM 638 C CA . ALA A 1 80 ? 13.936 -9.416 -1.280 1.00 85.12 80 ALA A CA 1
ATOM 639 C C . ALA A 1 80 ? 14.673 -9.851 -2.536 1.00 85.12 80 ALA A C 1
ATOM 641 O O . ALA A 1 80 ? 14.881 -11.044 -2.766 1.00 85.12 80 ALA A O 1
ATOM 642 N N . GLU A 1 81 ? 15.121 -8.874 -3.309 1.00 81.25 81 GLU A N 1
ATOM 643 C CA . GLU A 1 81 ? 16.135 -9.110 -4.316 1.00 81.25 81 GLU A CA 1
ATOM 644 C C . GLU A 1 81 ? 17.493 -8.790 -3.711 1.00 81.25 81 GLU A C 1
ATOM 646 O O . GLU A 1 81 ? 17.785 -7.659 -3.325 1.00 81.25 81 GLU A O 1
ATOM 651 N N . ILE A 1 82 ? 18.333 -9.812 -3.598 1.00 74.69 82 ILE A N 1
ATOM 652 C CA . ILE A 1 82 ? 19.674 -9.667 -3.047 1.00 74.69 82 ILE A CA 1
ATOM 653 C C . ILE A 1 82 ? 20.636 -9.742 -4.224 1.00 74.69 82 ILE A C 1
ATOM 655 O O . ILE A 1 82 ? 20.953 -10.823 -4.720 1.00 74.69 82 ILE A O 1
ATOM 659 N N . GLY A 1 83 ? 21.077 -8.575 -4.695 1.00 71.31 83 GLY A N 1
ATOM 660 C CA . GLY A 1 83 ? 22.121 -8.501 -5.709 1.00 71.31 83 GLY A CA 1
ATOM 661 C C . GLY A 1 83 ? 23.417 -9.134 -5.195 1.00 71.31 83 GLY A C 1
ATOM 662 O O . GLY A 1 83 ? 23.787 -8.968 -4.033 1.00 71.31 83 GLY A O 1
ATOM 663 N N . THR A 1 84 ? 24.151 -9.818 -6.072 1.00 69.31 84 THR A N 1
ATOM 664 C CA . THR A 1 84 ? 25.464 -10.416 -5.754 1.00 69.31 84 THR A CA 1
ATOM 665 C C . THR A 1 84 ? 26.489 -9.396 -5.251 1.00 69.31 84 THR A C 1
ATOM 667 O O . THR A 1 84 ? 27.422 -9.759 -4.541 1.00 69.31 84 THR A O 1
ATOM 670 N N . THR A 1 85 ? 26.311 -8.119 -5.591 1.00 69.69 85 THR A N 1
ATOM 671 C CA . THR A 1 85 ? 27.179 -6.992 -5.221 1.00 69.69 85 THR A CA 1
ATOM 672 C C . THR A 1 85 ? 26.739 -6.251 -3.954 1.00 69.69 85 THR A C 1
ATOM 674 O O . THR A 1 85 ? 27.372 -5.264 -3.590 1.00 69.69 85 THR A O 1
ATOM 677 N N . GLY A 1 86 ? 25.659 -6.677 -3.283 1.00 65.38 86 GLY A N 1
ATOM 678 C CA . GLY A 1 86 ? 25.128 -6.003 -2.088 1.00 65.38 86 GLY A CA 1
ATOM 679 C C . GLY A 1 86 ? 24.434 -4.659 -2.357 1.00 65.38 86 GLY A C 1
ATOM 680 O O . GLY A 1 86 ? 24.080 -3.953 -1.418 1.00 65.38 86 GLY A O 1
ATOM 681 N N . SER A 1 87 ? 24.233 -4.290 -3.625 1.00 67.12 87 SER A N 1
ATOM 682 C CA . SER A 1 87 ? 23.438 -3.125 -4.026 1.00 67.12 87 SER A CA 1
ATOM 683 C C . SER A 1 87 ? 21.949 -3.464 -4.030 1.00 67.12 87 SER A C 1
ATOM 685 O O . SER A 1 87 ? 21.576 -4.512 -4.561 1.00 67.12 87 SER A O 1
ATOM 687 N N . TYR A 1 88 ? 21.116 -2.565 -3.495 1.00 65.12 88 TYR A N 1
ATOM 688 C CA . TYR A 1 88 ? 19.656 -2.684 -3.539 1.00 65.12 88 TYR A CA 1
ATOM 689 C C . TYR A 1 88 ? 19.166 -2.667 -4.996 1.00 65.12 88 TYR A C 1
ATOM 691 O O . TYR A 1 88 ? 19.365 -1.656 -5.680 1.00 65.12 88 TYR A O 1
ATOM 699 N N . PRO A 1 89 ? 18.578 -3.761 -5.508 1.00 68.25 89 PRO A N 1
ATOM 700 C CA . PRO A 1 89 ? 18.054 -3.793 -6.865 1.00 68.25 89 PRO A CA 1
ATOM 701 C C . PRO A 1 89 ? 16.781 -2.946 -6.924 1.00 68.25 89 PRO A C 1
ATOM 703 O O . PRO A 1 89 ? 15.809 -3.224 -6.233 1.00 68.25 89 PRO A O 1
ATOM 706 N N . LEU A 1 90 ? 16.776 -1.900 -7.750 1.00 71.69 90 LEU A N 1
ATOM 707 C CA . LEU A 1 90 ? 15.604 -1.042 -7.974 1.00 71.69 90 LEU A CA 1
ATOM 708 C C . LEU A 1 90 ? 14.687 -1.626 -9.064 1.00 71.69 90 LEU A C 1
ATOM 710 O O . LEU A 1 90 ? 14.253 -0.901 -9.956 1.00 71.69 90 LEU A O 1
ATOM 714 N N . SER A 1 91 ? 14.453 -2.943 -9.058 1.00 78.69 91 SER A N 1
ATOM 715 C CA . SER A 1 91 ? 13.640 -3.581 -10.106 1.00 78.69 91 SER A CA 1
ATOM 716 C C . SER A 1 91 ? 12.135 -3.347 -9.919 1.00 78.69 91 SER A C 1
ATOM 718 O O . SER A 1 91 ? 11.380 -3.440 -10.883 1.00 78.69 91 SER A O 1
ATOM 720 N N . GLY A 1 92 ? 11.704 -3.082 -8.680 1.00 80.69 92 GLY A N 1
ATOM 721 C CA . GLY A 1 92 ? 10.296 -3.003 -8.295 1.00 80.69 92 GLY A CA 1
ATOM 722 C C . GLY A 1 92 ? 9.574 -4.354 -8.185 1.00 80.69 92 GLY A C 1
ATOM 723 O O . GLY A 1 92 ? 8.367 -4.393 -7.943 1.00 80.69 92 GLY A O 1
ATOM 724 N N . ILE A 1 93 ? 10.276 -5.479 -8.377 1.00 84.12 93 ILE A N 1
ATOM 725 C CA . ILE A 1 93 ? 9.686 -6.824 -8.309 1.00 84.12 93 ILE A CA 1
ATOM 726 C C . ILE A 1 93 ? 9.121 -7.141 -6.915 1.00 84.12 93 ILE A C 1
ATOM 728 O O . ILE A 1 93 ? 7.995 -7.639 -6.85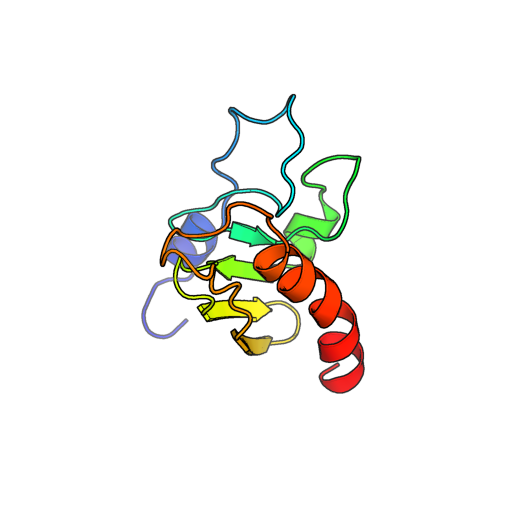9 1.00 84.12 93 ILE A O 1
ATOM 732 N N . PRO A 1 94 ? 9.821 -6.887 -5.790 1.00 87.38 94 PRO A N 1
ATOM 733 C CA . PRO A 1 94 ? 9.264 -7.139 -4.460 1.00 87.38 94 PRO A CA 1
ATOM 734 C C . PRO A 1 94 ? 7.918 -6.453 -4.213 1.00 87.38 94 PRO A C 1
ATOM 736 O O . PRO A 1 94 ? 6.972 -7.077 -3.730 1.00 87.38 94 PRO A O 1
ATOM 739 N N . GLU A 1 95 ? 7.820 -5.184 -4.583 1.00 85.19 95 GLU A N 1
ATOM 740 C CA . GLU A 1 95 ? 6.623 -4.370 -4.438 1.00 85.19 95 GLU A CA 1
ATOM 741 C C . GLU A 1 95 ? 5.510 -4.844 -5.383 1.00 85.19 95 GLU A C 1
ATOM 743 O O . GLU A 1 95 ? 4.356 -4.969 -4.970 1.00 85.19 95 GLU A O 1
ATOM 748 N N . TYR A 1 96 ? 5.852 -5.218 -6.620 1.00 84.69 96 TYR A N 1
ATOM 749 C CA . TYR A 1 96 ? 4.908 -5.848 -7.543 1.00 84.69 96 TYR A CA 1
ATOM 750 C C . TYR A 1 96 ? 4.352 -7.170 -6.993 1.00 84.69 96 TYR A C 1
ATOM 752 O O . TYR A 1 96 ? 3.149 -7.413 -7.062 1.00 84.69 96 TYR A O 1
ATOM 760 N N . LEU A 1 97 ? 5.193 -8.025 -6.400 1.00 87.94 97 LEU A N 1
ATOM 761 C CA . LEU A 1 97 ? 4.747 -9.277 -5.779 1.00 87.94 97 LEU A CA 1
ATOM 762 C C . LEU A 1 97 ? 3.819 -9.027 -4.583 1.00 87.94 97 LEU A C 1
ATOM 764 O O . LEU A 1 97 ? 2.863 -9.779 -4.388 1.00 87.94 97 LEU A O 1
ATOM 768 N N . ALA A 1 98 ? 4.068 -7.969 -3.808 1.00 89.75 98 ALA A N 1
ATOM 769 C CA . ALA A 1 98 ? 3.194 -7.554 -2.713 1.00 89.75 98 ALA A CA 1
ATOM 770 C C . ALA A 1 98 ? 1.802 -7.125 -3.212 1.00 89.75 98 ALA A C 1
ATOM 772 O O . ALA A 1 98 ? 0.791 -7.492 -2.611 1.00 89.75 98 ALA A O 1
ATOM 773 N N . LEU A 1 99 ? 1.727 -6.434 -4.352 1.00 87.38 99 LEU A N 1
ATOM 774 C CA . LEU A 1 99 ? 0.455 -6.154 -5.021 1.00 87.38 99 LEU A CA 1
ATOM 775 C C . LEU A 1 99 ? -0.199 -7.439 -5.551 1.00 87.38 99 LEU A C 1
ATOM 777 O O . LEU A 1 99 ? -1.381 -7.677 -5.310 1.00 87.38 99 LEU A O 1
ATOM 781 N N . ALA A 1 100 ? 0.566 -8.288 -6.242 1.00 87.94 100 ALA A N 1
ATOM 782 C CA . ALA A 1 100 ? 0.084 -9.513 -6.885 1.00 87.94 100 ALA A CA 1
ATOM 783 C C . ALA A 1 100 ? -0.468 -10.547 -5.899 1.00 87.94 100 ALA A C 1
ATOM 785 O O . ALA A 1 100 ? -1.407 -11.266 -6.230 1.00 87.94 100 ALA A O 1
ATOM 786 N N . ILE A 1 101 ? 0.077 -10.628 -4.682 1.00 90.94 101 ILE A N 1
ATOM 787 C CA . ILE A 1 101 ? -0.405 -11.585 -3.682 1.00 90.94 101 ILE A CA 1
ATOM 788 C C . ILE A 1 101 ? -1.743 -11.162 -3.063 1.00 90.94 101 ILE A C 1
ATOM 790 O O . ILE A 1 101 ? -2.483 -12.007 -2.555 1.00 90.94 101 ILE A O 1
ATOM 794 N N . LYS A 1 102 ? -2.089 -9.870 -3.120 1.00 88.69 102 LYS A N 1
ATOM 795 C CA . LYS A 1 102 ? -3.257 -9.317 -2.431 1.00 88.69 102 LYS A CA 1
ATOM 796 C C . LYS A 1 102 ? -4.582 -9.996 -2.816 1.00 88.69 102 LYS A C 1
ATOM 798 O O . LYS A 1 102 ? -5.277 -10.426 -1.894 1.00 88.69 102 LYS A O 1
ATOM 803 N N . PRO A 1 103 ? -4.934 -10.177 -4.107 1.00 89.31 103 PRO A N 1
ATOM 804 C CA . PRO A 1 103 ? -6.180 -10.851 -4.477 1.00 89.31 103 PRO A CA 1
ATOM 805 C C . PRO A 1 103 ? -6.251 -12.301 -3.977 1.00 89.31 103 PRO A C 1
ATOM 807 O O . PRO A 1 103 ? -7.331 -12.800 -3.672 1.00 89.31 103 PRO A O 1
ATOM 810 N N . HIS A 1 104 ? -5.104 -12.981 -3.855 1.00 93.06 104 HIS A N 1
ATOM 811 C CA . HIS A 1 104 ? -5.047 -14.339 -3.313 1.00 93.06 104 HIS A CA 1
ATOM 812 C C . HIS A 1 104 ? -5.302 -14.368 -1.805 1.00 93.06 104 HIS A C 1
ATOM 814 O O . HIS A 1 104 ? -6.016 -15.248 -1.330 1.00 93.06 104 HIS A O 1
ATOM 820 N N . VAL A 1 105 ?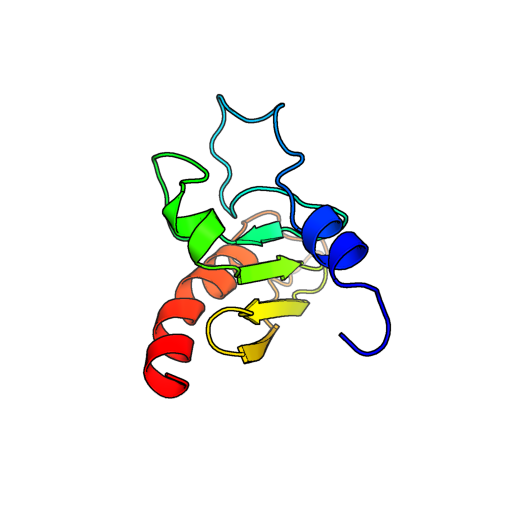 -4.748 -13.409 -1.056 1.00 93.69 105 VAL A N 1
ATOM 821 C CA . VAL A 1 105 ? -5.030 -13.266 0.381 1.00 93.69 105 VAL A CA 1
ATOM 822 C C . VAL A 1 105 ? -6.501 -12.928 0.601 1.00 93.69 105 VAL A C 1
ATOM 824 O O . VAL A 1 105 ? -7.142 -13.555 1.441 1.00 93.69 105 VAL A O 1
ATOM 827 N N . ASP A 1 106 ? -7.055 -11.998 -0.182 1.00 91.81 106 ASP A N 1
ATOM 828 C CA . ASP A 1 106 ? -8.473 -11.633 -0.101 1.00 91.81 106 ASP A CA 1
ATOM 829 C C . ASP A 1 106 ? -9.381 -12.839 -0.315 1.00 91.81 106 ASP A C 1
ATOM 831 O O . ASP A 1 106 ? -10.304 -13.049 0.461 1.00 91.81 106 ASP A O 1
ATOM 835 N N . ALA A 1 107 ? -9.082 -13.684 -1.303 1.00 92.50 107 ALA A N 1
ATOM 836 C CA . ALA A 1 107 ? -9.868 -14.886 -1.577 1.00 92.50 107 ALA A CA 1
ATOM 837 C C . ALA A 1 107 ? -9.875 -15.916 -0.428 1.00 92.50 107 ALA A C 1
ATOM 839 O O . ALA A 1 107 ? -10.745 -16.783 -0.401 1.00 92.50 107 ALA A O 1
ATOM 840 N N . ILE A 1 108 ? -8.904 -15.860 0.489 1.00 93.94 108 ILE A N 1
ATOM 841 C CA . ILE A 1 108 ? -8.790 -16.776 1.636 1.00 93.94 108 ILE A CA 1
ATOM 842 C C . ILE A 1 108 ? -9.399 -16.165 2.901 1.00 93.94 108 ILE A C 1
ATOM 844 O O . ILE A 1 108 ? -9.967 -16.884 3.720 1.00 93.94 108 ILE A O 1
ATOM 848 N N . MET A 1 109 ? -9.217 -14.857 3.086 1.00 89.44 109 MET A N 1
ATOM 849 C CA . MET A 1 109 ? -9.550 -14.155 4.326 1.00 89.44 109 MET A CA 1
ATOM 850 C C . MET A 1 109 ? -10.957 -13.533 4.322 1.00 89.44 109 MET A C 1
ATOM 852 O O . MET A 1 109 ? -11.412 -13.125 5.392 1.00 89.44 109 MET A O 1
ATOM 856 N N . ALA A 1 110 ? -11.607 -13.426 3.155 1.00 69.38 110 ALA A N 1
ATOM 857 C CA . ALA A 1 110 ? -12.942 -12.842 2.978 1.00 69.38 110 ALA A CA 1
ATOM 858 C C . ALA A 1 110 ? -14.098 -13.818 3.252 1.00 69.38 110 ALA A C 1
ATOM 860 O O . ALA A 1 110 ? -13.971 -15.024 2.940 1.00 69.38 110 ALA A O 1
#

pLDDT: mean 83.66, std 11.9, range [54.22, 96.62]